Protein AF-A0A8J9VCC3-F1 (afdb_monomer_lite)

Foldseek 3Di:
DDDDDPPPPPPPVPDPPPDDNDPLLVVLLVVLVVCVVVVDAAQEDEDAPPGNSVVNVQVNNCVPVVHGYHYDYDLVVVLVVQLVCLLPDDDDPPPADDPDPVNSSVSSNVVSNVLSVLLCVQLVVLCVVPVVPVPVPVSSVVSVVVVVVQVVCVVVVRNPD

Organism: Branchiostoma lanceolatum (NCBI:txid7740)

InterPro domains:
  IPR049012 Mutator-like transposase domain [PF20700] (7-160)

pLDDT: mean 77.16, std 14.26, range [36.12, 92.44]

Sequence (161 aa):
MGLSHRLTHKCTANISEQAVIGDEEETGEAMEREVLASRLALGGLISDGDSHTHRGVAKVMQEEAVVRTKPERCVVHVTRNVRGKVTKAKFSADMFPGKTSIARNRVKTIFANDLVQRLNAEYGRAFEKIGMLKKCTCAMGRSMDKTMQAIPSCYVGDHRY

Structure (mmCIF, N/CA/C/O backbone):
data_AF-A0A8J9VCC3-F1
#
_entry.id   AF-A0A8J9VCC3-F1
#
loop_
_atom_site.group_PDB
_atom_site.id
_atom_site.type_symbol
_atom_site.label_atom_id
_atom_site.label_alt_id
_atom_site.label_comp_id
_atom_site.label_asym_id
_atom_site.label_entity_id
_atom_site.label_seq_id
_atom_site.pdbx_PDB_ins_code
_atom_site.Cartn_x
_atom_site.Cartn_y
_atom_site.Cartn_z
_atom_site.occupancy
_atom_site.B_iso_or_equiv
_atom_site.auth_seq_id
_atom_site.auth_comp_id
_atom_site.auth_asym_id
_atom_site.auth_atom_id
_atom_site.pdbx_PDB_model_num
ATOM 1 N N . MET A 1 1 ? 8.780 35.404 -44.183 1.00 39.72 1 MET A N 1
ATOM 2 C CA . MET A 1 1 ? 8.278 35.767 -42.839 1.00 39.72 1 MET A CA 1
ATOM 3 C C . MET A 1 1 ? 6.959 35.049 -42.615 1.00 39.72 1 MET A C 1
ATOM 5 O O . MET A 1 1 ? 6.099 35.170 -43.474 1.00 39.72 1 MET A O 1
ATOM 9 N N . GLY A 1 2 ? 6.815 34.300 -41.517 1.00 36.12 2 GLY A N 1
ATOM 10 C CA . GLY A 1 2 ? 5.525 33.723 -41.119 1.00 36.12 2 GLY A CA 1
ATOM 11 C C . GLY A 1 2 ? 5.610 32.333 -40.485 1.00 36.12 2 GLY A C 1
ATOM 12 O O . GLY A 1 2 ? 5.111 31.378 -41.063 1.00 36.12 2 GLY A O 1
ATOM 13 N N . LEU A 1 3 ? 6.214 32.215 -39.298 1.00 36.94 3 LEU A N 1
ATOM 14 C CA . LEU A 1 3 ? 5.997 31.068 -38.408 1.00 36.94 3 LEU A CA 1
ATOM 15 C C . LEU A 1 3 ? 4.939 31.478 -37.377 1.00 36.94 3 LEU A C 1
ATOM 17 O O . LEU A 1 3 ? 5.223 32.259 -36.475 1.00 36.94 3 LEU A O 1
ATOM 21 N N . SER A 1 4 ? 3.712 30.975 -37.525 1.00 38.50 4 SER A N 1
ATOM 22 C CA . SER A 1 4 ? 2.674 31.052 -36.492 1.00 38.50 4 SER A CA 1
ATOM 23 C C . SER A 1 4 ? 2.518 29.670 -35.864 1.00 38.50 4 SER A C 1
ATOM 25 O O . SER A 1 4 ? 1.616 28.908 -36.202 1.00 38.50 4 SER A O 1
ATOM 27 N N . HIS A 1 5 ? 3.426 29.329 -34.949 1.00 39.03 5 HIS A N 1
ATOM 28 C CA . HIS A 1 5 ? 3.172 28.259 -33.992 1.00 39.03 5 HIS A CA 1
ATOM 29 C C . HIS A 1 5 ? 2.251 28.823 -32.908 1.00 39.03 5 HIS A C 1
ATOM 31 O O . HIS A 1 5 ? 2.693 29.516 -31.993 1.00 39.03 5 HIS A O 1
ATOM 37 N N . ARG A 1 6 ? 0.948 28.540 -33.009 1.00 38.66 6 ARG A N 1
ATOM 38 C CA . ARG A 1 6 ? 0.053 28.646 -31.853 1.00 38.66 6 ARG A CA 1
ATOM 39 C C . ARG A 1 6 ? 0.451 27.550 -30.870 1.00 38.66 6 ARG A C 1
ATOM 41 O O . ARG A 1 6 ? 0.018 26.411 -31.004 1.00 38.66 6 ARG A O 1
ATOM 48 N N . LEU A 1 7 ? 1.280 27.898 -29.892 1.00 44.00 7 LEU A N 1
ATOM 49 C CA . LEU A 1 7 ? 1.387 27.140 -28.652 1.00 44.00 7 LEU A CA 1
ATOM 50 C C . LEU A 1 7 ? 0.018 27.216 -27.971 1.00 44.00 7 LEU A C 1
ATOM 52 O O . LEU A 1 7 ? -0.328 28.216 -27.345 1.00 44.00 7 LEU A O 1
ATOM 56 N N . THR A 1 8 ? -0.796 26.177 -28.134 1.00 44.62 8 THR A N 1
ATOM 57 C CA . THR A 1 8 ? -1.995 25.964 -27.321 1.00 44.62 8 THR A CA 1
ATOM 58 C C . THR A 1 8 ? -1.554 25.585 -25.911 1.00 44.62 8 THR A C 1
ATOM 60 O O . THR A 1 8 ? -1.636 24.425 -25.513 1.00 44.62 8 THR A O 1
ATOM 63 N N . HIS A 1 9 ? -1.051 26.558 -25.154 1.00 45.00 9 HIS A N 1
ATOM 64 C CA . HIS A 1 9 ? -0.888 26.415 -23.716 1.00 45.00 9 HIS A CA 1
ATOM 65 C C . HIS A 1 9 ? -2.294 26.283 -23.125 1.00 45.00 9 HIS A C 1
ATOM 67 O O . HIS A 1 9 ? -3.061 27.248 -23.089 1.00 45.00 9 HIS A O 1
ATOM 73 N N . LYS A 1 10 ? -2.669 25.072 -22.702 1.00 49.56 10 LYS A N 1
ATOM 74 C CA . LYS A 1 10 ? -3.854 24.877 -21.865 1.00 49.56 10 LYS A CA 1
ATOM 75 C C . LYS A 1 10 ? -3.583 25.617 -20.556 1.00 49.56 10 LYS A C 1
ATOM 77 O O . LYS A 1 10 ? -2.752 25.192 -19.762 1.00 49.56 10 LYS A O 1
ATOM 82 N N . CYS A 1 11 ? -4.222 26.770 -20.382 1.00 50.44 11 CYS A N 1
ATOM 83 C CA . CYS A 1 11 ? -4.140 27.545 -19.153 1.00 50.44 11 CYS A CA 1
ATOM 84 C C . CYS A 1 11 ? -4.574 26.659 -17.978 1.00 50.44 11 CYS A C 1
ATOM 86 O O . CYS A 1 11 ? -5.689 26.132 -17.972 1.00 50.44 11 CYS A O 1
ATOM 88 N N . THR A 1 12 ? -3.694 26.505 -16.990 1.00 53.06 12 THR A N 1
ATOM 89 C CA . THR A 1 12 ? -3.909 25.643 -15.822 1.00 53.06 12 THR A CA 1
ATOM 90 C C . THR A 1 12 ? -5.050 26.111 -14.916 1.00 53.06 12 THR A C 1
ATOM 92 O O . THR A 1 12 ? -5.496 25.364 -14.056 1.00 53.06 12 THR A O 1
ATOM 95 N N . ALA A 1 13 ? -5.572 27.319 -15.138 1.00 54.88 13 ALA A N 1
ATOM 96 C CA . ALA A 1 13 ? -6.705 27.867 -14.401 1.00 54.88 13 ALA A CA 1
ATOM 97 C C . ALA A 1 13 ? -8.076 27.309 -14.840 1.00 54.88 13 ALA A C 1
ATOM 99 O O . ALA A 1 13 ? -9.039 27.445 -14.095 1.00 54.88 13 ALA A O 1
ATOM 100 N N . ASN A 1 14 ? -8.178 26.682 -16.022 1.00 57.03 14 ASN A N 1
ATOM 101 C CA . ASN A 1 14 ? -9.453 26.196 -16.586 1.00 57.03 14 ASN A CA 1
ATOM 102 C C . ASN A 1 14 ? -9.582 24.665 -16.606 1.00 57.03 14 ASN A C 1
ATOM 104 O O . ASN A 1 14 ? -10.469 24.119 -17.265 1.00 57.03 14 ASN A O 1
ATOM 108 N N . ILE A 1 15 ? -8.685 23.959 -15.926 1.00 58.12 15 ILE A N 1
ATOM 109 C CA . ILE A 1 15 ? -8.727 22.502 -15.810 1.00 58.12 15 ILE A CA 1
ATOM 110 C C . ILE A 1 15 ? -9.467 22.132 -14.526 1.00 58.12 15 ILE A C 1
ATOM 112 O O . ILE A 1 15 ? -9.301 22.780 -13.498 1.00 58.12 15 ILE A O 1
ATOM 116 N N . SER A 1 16 ? -10.336 21.117 -14.597 1.00 48.09 16 SER A N 1
ATOM 117 C CA . SER A 1 16 ? -11.072 20.636 -13.420 1.00 48.09 16 SER A CA 1
ATOM 118 C C . SER A 1 16 ? -10.097 20.234 -12.312 1.00 48.09 16 SER A C 1
ATOM 120 O O . SER A 1 16 ? -9.018 19.750 -12.634 1.00 48.09 16 SER A O 1
ATOM 122 N N . GLU A 1 17 ? -10.486 20.298 -11.037 1.00 51.91 17 GLU A N 1
ATOM 1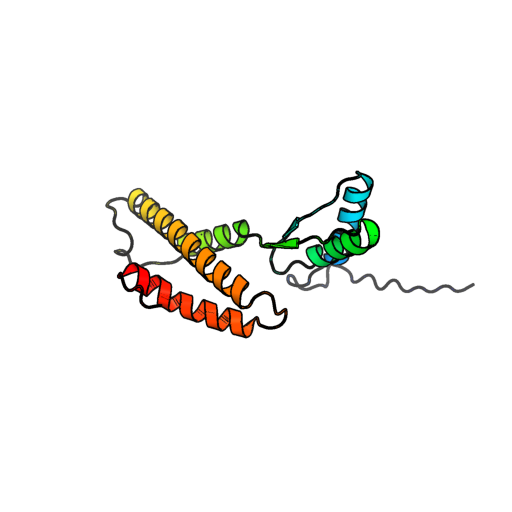23 C CA . GLU A 1 17 ? -9.639 19.837 -9.914 1.00 51.91 17 GLU A CA 1
ATOM 124 C C . GLU A 1 17 ? -9.135 18.386 -10.067 1.00 51.91 17 GLU A C 1
ATOM 126 O O . GLU A 1 17 ? -8.136 18.003 -9.469 1.00 51.91 17 GLU A O 1
ATOM 131 N N . GLN A 1 18 ? -9.818 17.577 -10.883 1.00 50.25 18 GLN A N 1
ATOM 132 C CA . GLN A 1 18 ? -9.468 16.186 -11.189 1.00 50.25 18 GLN A CA 1
ATOM 133 C C . GLN A 1 18 ? -8.617 16.022 -12.459 1.00 50.25 18 GLN A C 1
ATOM 135 O O . GLN A 1 18 ? -8.262 14.903 -12.824 1.00 50.25 18 GLN A O 1
ATOM 140 N N . ALA A 1 19 ? -8.336 17.105 -13.180 1.00 50.94 19 ALA A N 1
ATOM 141 C CA . ALA A 1 19 ? -7.565 17.045 -14.407 1.00 50.94 19 ALA A CA 1
ATOM 142 C C . ALA A 1 19 ? -6.078 16.993 -14.057 1.00 50.94 19 ALA A C 1
ATOM 144 O O . ALA A 1 19 ? -5.537 17.897 -13.422 1.00 50.94 19 ALA A O 1
ATOM 145 N N . VAL A 1 20 ? -5.423 15.923 -14.499 1.00 54.50 20 VAL A N 1
ATOM 146 C CA . VAL A 1 20 ? -3.977 15.751 -14.373 1.00 54.50 20 VAL A CA 1
ATOM 147 C C . VAL A 1 20 ? -3.300 16.830 -15.225 1.00 54.50 20 VAL A C 1
ATOM 149 O O . VAL A 1 20 ? -3.455 16.859 -16.445 1.00 54.50 20 VAL A O 1
ATOM 152 N N . ILE A 1 21 ? -2.628 17.773 -14.560 1.00 58.44 21 ILE A N 1
ATOM 153 C CA . ILE A 1 21 ? -2.007 18.945 -15.196 1.00 58.44 21 ILE A CA 1
ATOM 154 C C . ILE A 1 21 ? -0.653 18.588 -15.834 1.00 58.44 21 ILE A C 1
ATOM 156 O O . ILE A 1 21 ? -0.262 19.212 -16.818 1.00 58.44 21 ILE A O 1
ATOM 160 N N . GLY A 1 22 ? 0.058 17.601 -15.282 1.00 64.94 22 GLY A N 1
ATOM 161 C CA . GLY A 1 22 ? 1.393 17.198 -15.730 1.00 64.94 22 GLY A CA 1
ATOM 162 C C . GLY A 1 22 ? 1.391 15.912 -16.551 1.00 64.94 22 GLY A C 1
ATOM 163 O O . GLY A 1 22 ? 0.614 14.998 -16.282 1.00 64.94 22 GLY A O 1
ATOM 164 N N . ASP A 1 23 ? 2.293 15.825 -17.526 1.00 77.25 23 ASP A N 1
ATOM 165 C CA . ASP A 1 23 ? 2.638 14.555 -18.157 1.00 77.25 23 ASP A CA 1
ATOM 166 C C . ASP A 1 23 ? 3.615 13.804 -17.236 1.00 77.25 23 ASP A C 1
ATOM 168 O O . ASP A 1 23 ? 4.826 14.045 -17.201 1.00 77.25 23 ASP A O 1
ATOM 172 N N . GLU A 1 24 ? 3.056 12.939 -16.390 1.00 79.62 24 GLU A N 1
ATOM 173 C CA . GLU A 1 24 ? 3.835 12.121 -15.460 1.00 79.62 24 GLU A CA 1
ATOM 174 C C . GLU A 1 24 ? 4.806 11.175 -16.176 1.00 79.62 24 GLU A C 1
ATOM 176 O O . GLU A 1 24 ? 5.822 10.801 -15.588 1.00 79.62 24 GLU A O 1
ATOM 181 N N . GLU A 1 25 ? 4.498 10.781 -17.417 1.00 81.69 25 GLU A N 1
ATOM 182 C CA . GLU A 1 25 ? 5.360 9.929 -18.233 1.00 81.69 25 GLU A CA 1
ATOM 183 C C . GLU A 1 25 ? 6.597 10.717 -18.674 1.00 81.69 25 GLU A C 1
ATOM 185 O O . GLU A 1 25 ? 7.711 10.273 -18.402 1.00 81.69 25 GLU A O 1
ATOM 190 N N . GLU A 1 26 ? 6.414 11.925 -19.218 1.00 83.06 26 GLU A N 1
ATOM 191 C CA . GLU A 1 26 ? 7.512 12.842 -19.575 1.00 83.06 26 GLU A CA 1
ATOM 192 C C . GLU A 1 26 ? 8.385 13.192 -18.360 1.00 83.06 26 GLU A C 1
ATOM 194 O O . GLU A 1 26 ? 9.615 13.171 -18.431 1.00 83.06 26 GLU A O 1
ATOM 199 N N . THR A 1 27 ? 7.754 13.436 -17.208 1.00 83.50 27 THR A N 1
ATOM 200 C CA . THR A 1 27 ? 8.470 13.684 -15.946 1.00 83.50 27 THR A CA 1
ATOM 201 C C . THR A 1 27 ? 9.325 12.476 -15.552 1.00 83.50 27 THR A C 1
ATOM 203 O O . THR A 1 27 ? 10.477 12.634 -15.151 1.00 83.50 27 THR A O 1
ATOM 206 N N . GLY A 1 28 ? 8.786 11.261 -15.703 1.00 83.56 28 GLY A N 1
ATOM 207 C CA . GLY A 1 28 ? 9.521 10.023 -15.452 1.00 83.56 28 GLY A CA 1
ATOM 208 C C . GLY A 1 28 ? 10.707 9.824 -16.396 1.00 83.56 28 GLY A C 1
ATOM 209 O O . GLY A 1 28 ? 11.766 9.390 -15.949 1.00 83.56 28 GLY A O 1
ATOM 210 N N . GLU A 1 29 ? 10.563 10.177 -17.677 1.00 87.62 29 GLU A N 1
ATOM 211 C CA . GLU A 1 29 ? 11.675 10.137 -18.634 1.00 87.62 29 GLU A CA 1
ATOM 212 C C . GLU A 1 29 ? 12.791 11.118 -18.249 1.00 87.62 29 GLU A C 1
ATOM 214 O O . GLU A 1 29 ? 13.967 10.749 -18.246 1.00 87.62 29 GLU A O 1
ATOM 219 N N . ALA A 1 30 ? 12.438 12.361 -17.906 1.00 86.62 30 ALA A N 1
ATOM 220 C CA . ALA A 1 30 ? 13.409 13.389 -17.538 1.00 86.62 30 ALA A CA 1
ATOM 221 C C . ALA A 1 30 ? 14.202 13.004 -16.280 1.00 86.62 30 ALA A C 1
ATOM 223 O O . ALA A 1 30 ? 15.431 13.067 -16.283 1.00 86.62 30 ALA A O 1
ATOM 224 N N . MET A 1 31 ? 13.506 12.532 -15.240 1.00 86.31 31 MET A N 1
ATOM 225 C CA . MET A 1 31 ? 14.137 12.071 -14.001 1.00 86.31 31 MET A CA 1
ATOM 226 C C . MET A 1 31 ? 15.125 10.929 -14.250 1.00 86.31 31 MET A C 1
ATOM 228 O O . MET A 1 31 ? 16.230 10.935 -13.712 1.00 86.31 31 MET A O 1
ATOM 232 N N . GLU A 1 32 ? 14.756 9.950 -15.076 1.00 88.25 32 GLU A N 1
ATOM 233 C CA . GLU A 1 32 ? 15.612 8.786 -15.296 1.00 88.25 32 GLU A CA 1
ATOM 234 C C . GLU A 1 32 ? 16.861 9.122 -16.121 1.00 88.25 32 GLU A C 1
ATOM 236 O O . GLU A 1 32 ? 17.943 8.604 -15.847 1.00 88.25 32 GLU A O 1
ATOM 241 N N . ARG A 1 33 ? 16.763 10.058 -17.074 1.00 87.94 33 ARG A N 1
ATOM 242 C CA . ARG A 1 33 ? 17.940 10.563 -17.802 1.00 87.94 33 ARG A CA 1
ATOM 243 C C . ARG A 1 33 ? 18.965 11.204 -16.857 1.00 87.94 33 ARG A C 1
ATOM 245 O O . ARG A 1 33 ? 20.167 11.038 -17.063 1.00 87.94 33 ARG A O 1
ATOM 252 N N . GLU A 1 34 ? 18.525 11.887 -15.799 1.00 89.12 34 GLU A N 1
ATOM 253 C CA . GLU A 1 34 ? 19.423 12.439 -14.769 1.00 89.12 34 GLU A CA 1
ATOM 254 C C . GLU A 1 34 ? 20.085 11.343 -13.910 1.00 89.12 34 GLU A C 1
ATOM 256 O O . GLU A 1 34 ? 21.275 11.425 -13.577 1.00 89.12 34 GLU A O 1
ATOM 261 N N . VAL A 1 35 ? 19.346 10.276 -13.589 1.00 86.12 35 VAL A N 1
ATOM 262 C CA . VAL A 1 35 ? 19.875 9.102 -12.871 1.00 86.12 35 VAL A CA 1
ATOM 263 C C . VAL A 1 35 ? 20.945 8.390 -13.705 1.00 86.12 35 VAL A C 1
ATOM 265 O O . VAL A 1 35 ? 22.036 8.100 -13.199 1.00 86.12 35 VAL A O 1
ATOM 268 N N . LEU A 1 36 ? 20.691 8.194 -15.000 1.00 88.06 36 LEU A N 1
ATOM 269 C CA . LEU A 1 36 ? 21.658 7.614 -15.934 1.00 88.06 36 LEU A CA 1
ATOM 270 C C . LEU A 1 36 ? 22.887 8.500 -16.136 1.00 88.06 36 LEU A C 1
ATOM 272 O O . LEU A 1 36 ? 24.009 7.988 -16.181 1.00 88.06 36 LEU A O 1
ATOM 276 N N . ALA A 1 37 ? 22.713 9.824 -16.188 1.00 88.44 37 ALA A N 1
ATOM 277 C CA . ALA A 1 37 ? 23.830 10.768 -16.229 1.00 88.44 37 ALA A CA 1
ATOM 278 C C . ALA A 1 37 ? 24.744 10.627 -14.996 1.00 88.44 37 ALA A C 1
ATOM 280 O O . ALA A 1 37 ? 25.960 10.815 -15.087 1.00 88.44 37 ALA A O 1
ATOM 281 N N . SER A 1 38 ? 24.177 10.198 -13.866 1.00 87.56 38 SER A N 1
ATOM 282 C CA . SER A 1 38 ? 24.901 9.873 -12.632 1.00 87.56 38 SER A CA 1
ATOM 283 C C . SER A 1 38 ? 25.530 8.468 -12.633 1.00 87.56 38 SER A C 1
ATOM 285 O O . SER A 1 38 ? 26.108 8.054 -11.629 1.00 87.56 38 SER A O 1
ATOM 287 N N . ARG A 1 39 ? 25.462 7.737 -13.758 1.00 84.38 39 ARG A N 1
ATOM 288 C CA . ARG A 1 39 ? 25.961 6.360 -13.955 1.00 84.38 39 ARG A CA 1
ATOM 289 C C . ARG A 1 39 ? 25.322 5.324 -13.029 1.00 84.38 39 ARG A C 1
ATOM 291 O O . ARG A 1 39 ? 25.944 4.312 -12.702 1.00 84.38 39 ARG A O 1
ATOM 298 N N . LEU A 1 40 ? 24.087 5.570 -12.608 1.00 84.38 40 LEU A N 1
ATOM 299 C CA . LEU A 1 40 ? 23.292 4.631 -11.827 1.00 84.38 40 LEU A CA 1
ATOM 300 C C . LEU A 1 40 ? 22.240 3.993 -12.729 1.00 84.38 40 LEU A C 1
ATOM 302 O O . LEU A 1 40 ? 21.707 4.649 -13.611 1.00 84.38 40 LEU A O 1
ATOM 306 N N . ALA A 1 41 ? 21.945 2.715 -12.498 1.00 80.75 41 ALA A N 1
ATOM 307 C CA . ALA A 1 41 ? 20.902 1.986 -13.209 1.00 80.75 41 ALA A CA 1
ATOM 308 C C . ALA A 1 41 ? 19.808 1.561 -12.223 1.00 80.75 41 ALA A C 1
ATOM 310 O O . ALA A 1 41 ? 20.076 0.888 -11.224 1.00 80.75 41 ALA A O 1
ATOM 311 N N . LEU A 1 42 ? 18.566 1.936 -12.514 1.00 81.06 42 LEU A N 1
ATOM 312 C CA . LEU A 1 42 ? 17.401 1.682 -11.675 1.00 81.06 42 LEU A CA 1
ATOM 313 C C . LEU A 1 42 ? 16.705 0.337 -11.987 1.00 81.06 42 LEU A C 1
ATOM 315 O O . LEU A 1 42 ? 15.922 0.186 -12.927 1.00 81.06 42 LEU A O 1
ATOM 319 N N . GLY A 1 43 ? 16.964 -0.680 -11.161 1.00 78.69 43 GLY A N 1
ATOM 320 C CA . GLY A 1 43 ? 16.381 -2.021 -11.332 1.00 78.69 43 GLY A CA 1
ATOM 321 C C . GLY A 1 43 ? 14.888 -2.136 -10.978 1.00 78.69 43 GLY A C 1
ATOM 322 O O . GLY A 1 43 ? 14.199 -3.027 -11.485 1.00 78.69 43 GLY A O 1
ATOM 323 N N . GLY A 1 44 ? 14.365 -1.238 -10.140 1.00 82.25 44 GLY A N 1
ATOM 324 C CA . GLY A 1 44 ? 12.973 -1.256 -9.689 1.00 82.25 44 GLY A CA 1
ATOM 325 C C . GLY A 1 44 ? 12.486 0.124 -9.262 1.00 82.25 44 GLY A C 1
ATOM 326 O O . GLY A 1 44 ? 13.238 0.879 -8.652 1.00 82.25 44 GLY A O 1
ATOM 327 N N . LEU A 1 45 ? 11.233 0.439 -9.590 1.00 82.69 45 LEU A N 1
ATOM 328 C CA . LEU A 1 45 ? 10.590 1.710 -9.264 1.00 82.69 45 LEU A CA 1
ATOM 329 C C . LEU A 1 45 ? 9.313 1.450 -8.474 1.00 82.69 45 LEU A C 1
ATOM 331 O O . LEU A 1 45 ? 8.411 0.789 -8.982 1.00 82.69 45 LEU A O 1
ATOM 335 N N . ILE A 1 46 ? 9.204 2.026 -7.279 1.00 80.12 46 ILE A N 1
ATOM 336 C CA . ILE A 1 46 ? 7.954 2.034 -6.518 1.00 80.12 46 ILE A CA 1
ATOM 337 C C . ILE A 1 46 ? 7.164 3.286 -6.897 1.00 80.12 46 ILE A C 1
ATOM 339 O O . ILE A 1 46 ? 7.614 4.398 -6.628 1.00 80.12 46 ILE A O 1
ATOM 343 N N . SER A 1 47 ? 5.976 3.114 -7.474 1.00 73.19 47 SER A N 1
ATOM 344 C CA . SER A 1 47 ? 5.045 4.217 -7.740 1.00 73.19 47 SER A CA 1
ATOM 345 C C . SER A 1 47 ? 3.651 3.909 -7.201 1.00 73.19 47 SER A C 1
ATOM 347 O O . SER A 1 47 ? 3.314 2.760 -6.872 1.00 73.19 47 SER A O 1
ATOM 349 N N . ASP A 1 48 ? 2.818 4.943 -7.123 1.00 67.75 48 ASP A N 1
ATOM 350 C CA . ASP A 1 48 ? 1.384 4.741 -6.957 1.00 67.75 48 ASP A CA 1
ATOM 351 C C . ASP A 1 48 ? 0.812 4.053 -8.207 1.00 67.75 48 ASP A C 1
ATOM 353 O O . ASP A 1 48 ? 1.374 4.131 -9.305 1.00 67.75 48 ASP A O 1
ATOM 357 N N . GLY A 1 49 ? -0.242 3.255 -8.010 1.00 60.59 49 GLY A N 1
ATOM 358 C CA . GLY A 1 49 ? -0.723 2.296 -9.014 1.00 60.59 49 GLY A CA 1
ATOM 359 C C . GLY A 1 49 ? -1.372 2.931 -10.247 1.00 60.59 49 GLY A C 1
ATOM 360 O O . GLY A 1 49 ? -1.553 2.251 -11.256 1.00 60.59 49 GLY A O 1
ATOM 361 N N . ASP A 1 50 ? -1.721 4.207 -10.157 1.00 60.09 50 ASP A N 1
ATOM 362 C CA . ASP A 1 50 ? -2.285 5.052 -11.206 1.00 60.09 50 ASP A CA 1
ATOM 363 C C . ASP A 1 50 ? -1.243 5.939 -11.897 1.00 60.09 50 ASP A C 1
ATOM 365 O O . ASP A 1 50 ? -1.555 6.530 -12.929 1.00 60.09 50 ASP A O 1
ATOM 369 N N . SER A 1 51 ? -0.002 5.978 -11.402 1.00 69.06 51 SER A N 1
ATOM 370 C CA . SER A 1 51 ? 1.013 6.862 -11.961 1.00 69.06 51 SER A CA 1
ATOM 371 C C . SER A 1 51 ? 1.528 6.387 -13.323 1.00 69.06 51 SER A C 1
ATOM 373 O O . SER A 1 51 ? 1.848 5.206 -13.526 1.00 69.06 51 SER A O 1
ATOM 375 N N . HIS A 1 52 ? 1.671 7.324 -14.263 1.00 76.94 52 HIS A N 1
ATOM 376 C CA . HIS A 1 52 ? 2.298 7.078 -15.566 1.00 76.94 52 HIS A CA 1
ATOM 377 C C . HIS A 1 52 ? 3.827 7.218 -15.540 1.00 76.94 52 HIS A C 1
ATOM 379 O O . HIS A 1 52 ? 4.488 6.761 -16.473 1.00 76.94 52 HIS A O 1
ATOM 385 N N . THR A 1 53 ? 4.409 7.691 -14.434 1.00 80.62 53 THR A N 1
ATOM 386 C CA . THR A 1 53 ? 5.863 7.844 -14.249 1.00 80.62 53 THR A CA 1
ATOM 387 C C . THR A 1 53 ? 6.640 6.552 -14.484 1.00 80.62 53 THR A C 1
ATOM 389 O O . THR A 1 53 ? 7.700 6.571 -15.107 1.00 80.62 53 THR A O 1
ATOM 392 N N . HIS A 1 54 ? 6.096 5.397 -14.081 1.00 81.69 54 HIS A N 1
ATOM 393 C CA . HIS A 1 54 ? 6.764 4.110 -14.301 1.00 81.69 54 HIS A CA 1
ATOM 394 C C . HIS A 1 54 ? 6.983 3.771 -15.778 1.00 81.69 54 HIS A C 1
ATOM 396 O O . HIS A 1 54 ? 7.892 3.004 -16.092 1.00 81.69 54 HIS A O 1
ATOM 402 N N . ARG A 1 55 ? 6.148 4.300 -16.683 1.00 82.25 55 ARG A N 1
ATOM 403 C CA . ARG A 1 55 ? 6.282 4.055 -18.122 1.00 82.25 55 ARG A CA 1
ATOM 404 C C . ARG A 1 55 ? 7.473 4.814 -18.683 1.00 82.25 55 ARG A C 1
ATOM 406 O O . ARG A 1 55 ? 8.295 4.189 -19.345 1.00 82.25 55 ARG A O 1
ATOM 413 N N . GLY A 1 56 ? 7.594 6.097 -18.343 1.00 83.31 56 GLY A N 1
ATOM 414 C CA . GLY A 1 56 ? 8.705 6.945 -18.772 1.00 83.31 56 GLY A CA 1
ATOM 415 C C . GLY A 1 56 ? 10.046 6.429 -18.257 1.00 83.31 56 GLY A C 1
ATOM 416 O O . GLY A 1 56 ? 10.971 6.213 -19.036 1.00 83.31 56 GLY A O 1
ATOM 417 N N . VAL A 1 57 ? 10.109 6.089 -16.965 1.00 84.94 57 VAL A N 1
ATOM 418 C CA . VAL A 1 57 ? 11.305 5.492 -16.345 1.00 84.94 57 VAL A CA 1
ATOM 419 C C . VAL A 1 57 ? 11.692 4.175 -17.026 1.00 84.94 57 VAL A C 1
ATOM 421 O O . VAL A 1 57 ? 12.834 3.994 -17.444 1.00 84.94 57 VAL A O 1
ATOM 424 N N . ALA A 1 58 ? 10.741 3.246 -17.188 1.00 85.75 58 ALA A N 1
ATOM 425 C CA . ALA A 1 58 ? 11.028 1.951 -17.804 1.00 85.75 58 ALA A CA 1
ATOM 426 C C . ALA A 1 58 ? 11.452 2.078 -19.274 1.00 85.75 58 ALA A C 1
ATOM 428 O O . ALA A 1 58 ? 12.257 1.274 -19.741 1.00 85.75 58 ALA A O 1
ATOM 429 N N . LYS A 1 59 ? 10.916 3.068 -19.996 1.00 86.12 59 LYS A N 1
ATOM 430 C CA . LYS A 1 59 ? 11.279 3.354 -21.383 1.00 86.12 59 LYS A CA 1
ATOM 431 C C . LYS A 1 59 ? 12.731 3.816 -21.487 1.00 86.12 59 LYS A C 1
ATOM 433 O O . LYS A 1 59 ? 13.503 3.159 -22.179 1.00 86.12 59 LYS A O 1
ATOM 438 N N . VAL A 1 60 ? 13.124 4.851 -20.740 1.00 86.44 60 VAL A N 1
ATOM 439 C CA . VAL A 1 60 ? 14.508 5.364 -20.740 1.00 86.44 60 VAL A CA 1
ATOM 440 C C . VAL A 1 60 ? 15.499 4.277 -20.325 1.00 86.44 60 VAL A C 1
ATOM 442 O O . VAL A 1 60 ? 16.511 4.070 -20.988 1.00 86.44 60 VAL A O 1
ATOM 445 N N . MET A 1 61 ? 15.179 3.495 -19.295 1.00 86.69 61 MET A N 1
ATOM 446 C CA . MET A 1 61 ? 16.051 2.410 -18.834 1.00 86.69 61 MET A CA 1
ATOM 447 C C . MET A 1 61 ? 16.229 1.281 -19.846 1.00 86.69 61 MET A C 1
ATOM 449 O O . MET A 1 61 ? 17.325 0.732 -19.991 1.00 86.69 61 MET A O 1
ATOM 453 N N . GLN A 1 62 ? 15.165 0.944 -20.572 1.00 86.75 62 GLN A N 1
ATOM 454 C CA . GLN A 1 62 ? 15.213 -0.078 -21.607 1.00 86.75 62 GLN A CA 1
ATOM 455 C C . GLN A 1 62 ? 15.960 0.404 -22.858 1.00 86.75 62 GLN A C 1
ATOM 457 O O . GLN A 1 62 ? 16.668 -0.397 -23.470 1.00 86.75 62 GLN A O 1
ATOM 462 N N . GLU A 1 63 ? 15.786 1.673 -23.236 1.00 87.56 63 GLU A N 1
ATOM 463 C CA . GLU A 1 63 ? 16.375 2.279 -24.435 1.00 87.56 63 GLU A CA 1
ATOM 464 C C . GLU A 1 63 ? 17.855 2.640 -24.242 1.00 87.56 63 GLU A C 1
ATOM 466 O O . GLU A 1 63 ? 18.664 2.377 -25.129 1.00 87.56 63 GLU A O 1
ATOM 471 N N . GLU A 1 64 ? 18.227 3.196 -23.085 1.00 87.44 64 GLU A N 1
ATOM 472 C CA . GLU A 1 64 ? 19.553 3.794 -22.871 1.00 87.44 64 GLU A CA 1
ATOM 473 C C . GLU A 1 64 ? 20.489 2.927 -22.014 1.00 87.44 64 GLU A C 1
ATOM 475 O O . GLU A 1 64 ? 21.698 2.920 -22.242 1.00 87.44 64 GLU A O 1
ATOM 480 N N . ALA A 1 65 ? 19.957 2.151 -21.065 1.00 82.88 65 ALA A N 1
ATOM 481 C CA . ALA A 1 65 ? 20.757 1.293 -20.181 1.00 82.88 65 ALA A CA 1
ATOM 482 C C . ALA A 1 65 ? 20.594 -0.209 -20.452 1.00 82.88 65 ALA A C 1
ATOM 484 O O . ALA A 1 65 ? 21.297 -1.018 -19.849 1.00 82.88 65 ALA A O 1
ATOM 485 N N . VAL A 1 66 ? 19.679 -0.601 -21.351 1.00 84.94 66 VAL A N 1
ATOM 486 C CA . VAL A 1 66 ? 19.324 -2.007 -21.642 1.00 84.94 66 VAL A CA 1
ATOM 487 C C . VAL A 1 66 ? 18.923 -2.770 -20.365 1.00 84.94 66 VAL A C 1
ATOM 489 O O . VAL A 1 66 ? 19.074 -3.987 -20.248 1.00 84.94 66 VAL A O 1
ATOM 492 N N . VAL A 1 67 ? 18.387 -2.050 -19.379 1.00 83.38 67 VAL A N 1
ATOM 493 C CA . VAL A 1 67 ? 17.959 -2.600 -18.093 1.00 83.38 67 VAL A CA 1
ATOM 494 C C . VAL A 1 67 ? 16.443 -2.550 -18.023 1.00 83.38 67 VAL A C 1
ATOM 496 O O . VAL A 1 67 ? 15.808 -1.525 -18.249 1.00 83.38 67 VAL A O 1
ATOM 499 N N . ARG A 1 68 ? 15.842 -3.684 -17.664 1.00 80.56 68 ARG A N 1
ATOM 500 C CA . ARG A 1 68 ? 14.400 -3.762 -17.451 1.00 80.56 68 ARG A CA 1
ATOM 501 C C . ARG A 1 68 ? 14.056 -3.331 -16.029 1.00 80.56 68 ARG A C 1
ATOM 503 O O . ARG A 1 68 ? 14.167 -4.135 -15.102 1.00 80.56 68 ARG A O 1
ATOM 510 N N . THR A 1 69 ? 13.552 -2.113 -15.875 1.00 79.88 69 THR A N 1
ATOM 511 C CA . THR A 1 69 ? 13.000 -1.646 -14.600 1.00 79.88 69 THR A CA 1
ATOM 512 C C . THR A 1 69 ? 11.697 -2.369 -14.280 1.00 79.88 69 THR A C 1
ATOM 514 O O . THR A 1 69 ? 10.769 -2.432 -15.095 1.00 79.88 69 THR A O 1
ATOM 517 N N . LYS A 1 70 ? 11.613 -2.940 -13.077 1.00 78.31 70 LYS A N 1
ATOM 518 C CA . LYS A 1 70 ? 10.381 -3.559 -12.584 1.00 78.31 70 LYS A CA 1
ATOM 519 C C . LYS A 1 70 ? 9.505 -2.504 -11.902 1.00 78.31 70 LYS A C 1
ATOM 521 O O . LYS A 1 70 ? 9.977 -1.858 -10.970 1.00 78.31 70 LYS A O 1
ATOM 526 N N . PRO A 1 71 ? 8.236 -2.337 -12.313 1.00 72.62 71 PRO A N 1
ATOM 527 C CA . PRO A 1 71 ? 7.299 -1.540 -11.542 1.00 72.62 71 PRO A CA 1
ATOM 528 C C . 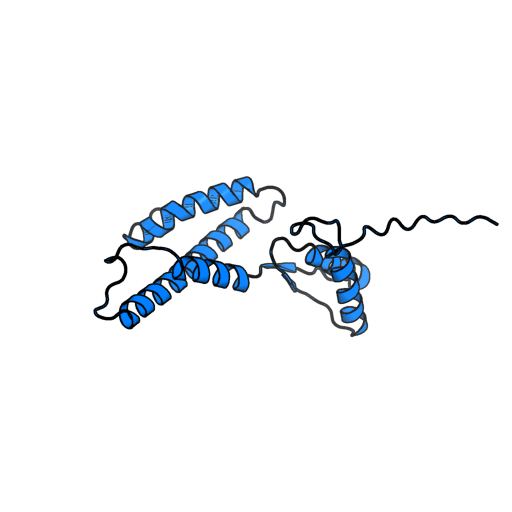PRO A 1 71 ? 6.934 -2.301 -10.265 1.00 72.62 71 PRO A C 1
ATOM 530 O O . PRO A 1 71 ? 6.395 -3.411 -10.305 1.00 72.62 71 PRO A O 1
ATOM 533 N N . GLU A 1 72 ? 7.230 -1.691 -9.131 1.00 74.44 72 GLU A N 1
ATOM 534 C CA . GLU A 1 72 ? 6.833 -2.124 -7.804 1.00 74.44 72 GLU A CA 1
ATOM 535 C C . GLU A 1 72 ? 5.676 -1.255 -7.308 1.00 74.44 72 GLU A C 1
ATOM 537 O O . GLU A 1 72 ? 5.536 -0.081 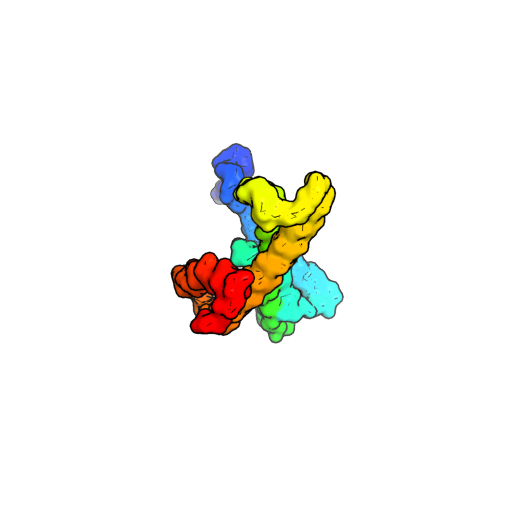-7.649 1.00 74.44 72 GLU A O 1
ATOM 542 N N . ARG A 1 73 ? 4.788 -1.848 -6.511 1.00 69.94 73 ARG A N 1
ATOM 543 C CA . ARG A 1 73 ? 3.582 -1.160 -6.037 1.00 69.94 73 ARG A CA 1
ATOM 544 C C . ARG A 1 73 ? 3.850 -0.483 -4.706 1.00 69.94 73 ARG A C 1
ATOM 546 O O . ARG A 1 73 ? 4.383 -1.117 -3.796 1.00 69.94 73 ARG A O 1
ATOM 553 N N . CYS A 1 74 ? 3.373 0.750 -4.542 1.00 72.62 74 CYS A N 1
ATOM 554 C CA . CYS A 1 74 ? 3.428 1.411 -3.244 1.00 72.62 74 CYS A CA 1
ATOM 555 C C . CYS A 1 74 ? 2.415 0.821 -2.246 1.00 72.62 74 CYS A C 1
ATOM 557 O O . CYS A 1 74 ? 1.282 1.281 -2.086 1.00 72.62 74 CYS A O 1
ATOM 559 N N . VAL A 1 75 ? 2.843 -0.208 -1.514 1.00 69.19 75 VAL A N 1
ATOM 560 C CA . VAL A 1 75 ? 2.034 -0.840 -0.458 1.00 69.19 75 VAL A CA 1
ATOM 561 C C . VAL A 1 75 ? 1.857 0.091 0.753 1.00 69.19 75 VAL A C 1
ATOM 563 O O . VAL A 1 75 ? 0.891 -0.036 1.511 1.00 69.19 75 VAL A O 1
ATOM 566 N N . VAL A 1 76 ? 2.757 1.067 0.929 1.00 73.25 76 VAL A N 1
ATOM 567 C CA . VAL A 1 76 ? 2.743 2.034 2.040 1.00 73.25 76 VAL A CA 1
ATOM 568 C C . VAL A 1 76 ? 1.526 2.959 1.961 1.00 73.25 76 VAL A C 1
ATOM 570 O O . VAL A 1 76 ? 0.828 3.129 2.965 1.00 73.25 76 VAL A O 1
ATOM 573 N N . HIS A 1 77 ? 1.218 3.513 0.784 1.00 73.38 77 HIS A N 1
ATOM 574 C CA . HIS A 1 77 ? 0.060 4.397 0.613 1.00 73.38 77 HIS A CA 1
ATOM 575 C C . HIS A 1 77 ? -1.262 3.645 0.773 1.00 73.38 77 HIS A C 1
ATOM 577 O O . HIS A 1 77 ? -2.156 4.121 1.474 1.00 73.38 77 HIS A O 1
ATOM 583 N N . VAL A 1 78 ? -1.361 2.426 0.232 1.00 72.25 78 VAL A N 1
ATOM 584 C CA . VAL A 1 78 ? -2.536 1.557 0.418 1.00 72.25 78 VAL A CA 1
ATOM 585 C C . VAL A 1 78 ? -2.764 1.265 1.905 1.00 72.25 78 VAL A C 1
ATOM 587 O O . VAL A 1 78 ? -3.852 1.502 2.434 1.00 72.25 78 VAL A O 1
ATOM 590 N N . THR A 1 79 ? -1.709 0.851 2.608 1.00 77.88 79 THR A N 1
ATOM 591 C CA . THR A 1 79 ? -1.715 0.571 4.053 1.00 77.88 79 THR A CA 1
ATOM 592 C C . THR A 1 79 ? -2.167 1.786 4.862 1.00 77.88 79 THR A C 1
ATOM 594 O O . THR A 1 79 ? -3.054 1.688 5.717 1.00 77.88 79 THR A O 1
ATOM 597 N N . ARG A 1 80 ? -1.594 2.959 4.574 1.00 82.75 80 ARG A N 1
ATOM 598 C CA . ARG A 1 80 ? -1.931 4.216 5.251 1.00 82.75 80 ARG A CA 1
ATOM 599 C C . ARG A 1 80 ? -3.388 4.610 5.014 1.00 82.75 80 ARG A C 1
ATOM 601 O O . ARG A 1 80 ? -4.074 4.992 5.966 1.00 82.75 80 ARG A O 1
ATOM 608 N N . ASN A 1 81 ? -3.870 4.485 3.781 1.00 84.44 81 ASN A N 1
ATOM 609 C CA . ASN A 1 81 ? -5.234 4.848 3.407 1.00 84.44 81 ASN A CA 1
ATOM 610 C C . ASN A 1 81 ? -6.266 3.949 4.088 1.00 84.44 81 ASN A C 1
ATOM 612 O O . ASN A 1 81 ? -7.203 4.456 4.710 1.00 84.44 81 ASN A O 1
ATOM 616 N N . VAL A 1 82 ? -6.067 2.630 4.056 1.00 84.00 82 VAL A N 1
ATOM 617 C CA . VAL A 1 82 ? -6.958 1.671 4.723 1.00 84.00 82 VAL A CA 1
ATOM 618 C C . VAL A 1 82 ? -6.968 1.902 6.235 1.00 84.00 82 VAL A C 1
ATOM 620 O O . VAL A 1 82 ? -8.042 2.052 6.821 1.00 84.00 82 VAL A O 1
ATOM 623 N N . ARG A 1 83 ? -5.801 2.047 6.877 1.00 86.00 83 ARG A N 1
ATOM 624 C CA . ARG A 1 83 ? -5.721 2.360 8.316 1.00 86.00 83 ARG A CA 1
ATOM 625 C C . ARG A 1 83 ? -6.445 3.664 8.662 1.00 86.00 83 ARG A C 1
ATOM 627 O O . ARG A 1 83 ? -7.138 3.740 9.681 1.00 86.00 83 ARG A O 1
ATOM 634 N N . GLY A 1 84 ? -6.319 4.683 7.811 1.00 87.12 84 GLY A N 1
ATOM 635 C CA . GLY A 1 84 ? -7.038 5.947 7.948 1.00 87.12 84 GLY A CA 1
ATOM 636 C C . GLY A 1 84 ? -8.557 5.769 7.868 1.00 87.12 84 GLY A C 1
ATOM 637 O O . GLY A 1 84 ? -9.285 6.327 8.692 1.00 87.12 84 GLY A O 1
ATOM 638 N N . LYS A 1 85 ? -9.041 4.953 6.924 1.00 88.69 85 LYS A N 1
ATOM 639 C CA . LYS A 1 85 ? -10.469 4.633 6.771 1.00 88.69 85 LYS A CA 1
ATOM 640 C C . LYS A 1 85 ? -11.007 3.855 7.969 1.00 88.69 85 LYS A C 1
ATOM 642 O O . LYS A 1 85 ? -12.034 4.253 8.506 1.00 88.69 85 LYS A O 1
ATOM 647 N N . VAL A 1 86 ? -10.291 2.840 8.457 1.00 87.00 86 VAL A N 1
ATOM 648 C CA . VAL A 1 86 ? -10.678 2.091 9.667 1.00 87.00 86 VAL A CA 1
ATOM 649 C C . VAL A 1 86 ? -10.741 3.023 10.873 1.00 87.00 86 VAL A C 1
ATOM 651 O O . VAL A 1 86 ? -11.733 3.054 11.590 1.00 87.00 86 VAL A O 1
ATOM 654 N N . THR A 1 87 ? -9.727 3.862 11.080 1.00 84.12 87 THR A N 1
ATOM 655 C CA . THR A 1 87 ? -9.712 4.803 12.212 1.00 84.12 87 THR A CA 1
ATOM 656 C C . THR A 1 87 ? -10.911 5.760 12.191 1.00 84.12 87 THR A C 1
ATOM 658 O O . THR A 1 87 ? -11.462 6.060 13.250 1.00 84.12 87 THR A O 1
ATOM 661 N N . LYS A 1 88 ? -11.361 6.191 11.007 1.00 87.69 88 LYS A N 1
ATOM 662 C CA . LYS A 1 88 ? -12.505 7.104 10.831 1.00 87.69 88 LYS A CA 1
ATOM 663 C C . LYS A 1 88 ? -13.865 6.402 10.744 1.00 87.69 88 LYS A C 1
ATOM 665 O O . LYS A 1 88 ? -14.889 7.061 10.895 1.00 87.69 88 LYS A O 1
ATOM 670 N N . ALA A 1 89 ? -13.891 5.094 10.502 1.00 88.50 89 ALA A N 1
ATOM 671 C CA . ALA A 1 89 ? -15.129 4.338 10.385 1.00 88.50 89 ALA A CA 1
ATOM 672 C C . ALA A 1 89 ? -15.896 4.316 11.715 1.00 88.50 89 ALA A C 1
ATOM 674 O O . ALA A 1 89 ? -15.303 4.251 12.805 1.00 88.50 89 ALA A O 1
ATOM 675 N N . LYS A 1 90 ? -17.226 4.374 11.592 1.00 88.31 90 LYS A N 1
ATOM 676 C CA . LYS A 1 90 ? -18.166 4.171 12.693 1.00 88.31 90 LYS A CA 1
ATOM 677 C C . LYS A 1 90 ? -18.334 2.670 12.895 1.00 88.31 90 LYS A C 1
ATOM 679 O O . LYS A 1 90 ? -18.670 1.958 11.956 1.00 88.31 90 LYS A O 1
ATOM 684 N N . PHE A 1 91 ? -18.096 2.221 14.116 1.00 88.00 91 PHE A N 1
ATOM 685 C CA . PHE A 1 91 ? -18.274 0.836 14.534 1.00 88.00 91 PHE A CA 1
ATOM 686 C C . PHE A 1 91 ? -19.292 0.784 15.670 1.00 88.00 91 PHE A C 1
ATOM 688 O O . PHE A 1 91 ? -19.563 1.817 16.292 1.00 88.00 91 PHE A O 1
ATOM 695 N N . SER A 1 92 ? -19.858 -0.394 15.938 1.00 87.69 92 SER A N 1
ATOM 696 C CA . SER A 1 92 ? -20.717 -0.576 17.109 1.00 87.69 92 SER A CA 1
ATOM 697 C C . SER A 1 92 ? -19.929 -0.299 18.393 1.00 87.69 92 SER A C 1
ATOM 699 O O . SER A 1 92 ? -18.707 -0.474 18.441 1.00 87.69 92 SER A O 1
ATOM 701 N N . ALA A 1 93 ? -20.630 0.154 19.436 1.00 79.19 93 ALA A N 1
ATOM 702 C CA . ALA A 1 93 ? -20.013 0.501 20.716 1.00 79.19 93 ALA A CA 1
ATOM 703 C C . ALA A 1 93 ? -19.231 -0.678 21.323 1.00 79.19 93 ALA A C 1
ATOM 705 O O . ALA A 1 93 ? -18.169 -0.473 21.910 1.00 79.19 93 ALA A O 1
ATOM 706 N N . ASP A 1 94 ? -19.721 -1.896 21.091 1.00 85.44 94 ASP A N 1
ATOM 707 C CA . ASP A 1 94 ? -19.192 -3.129 21.672 1.00 85.44 94 ASP A CA 1
ATOM 708 C C . ASP A 1 94 ? -18.147 -3.829 20.794 1.00 85.44 94 ASP 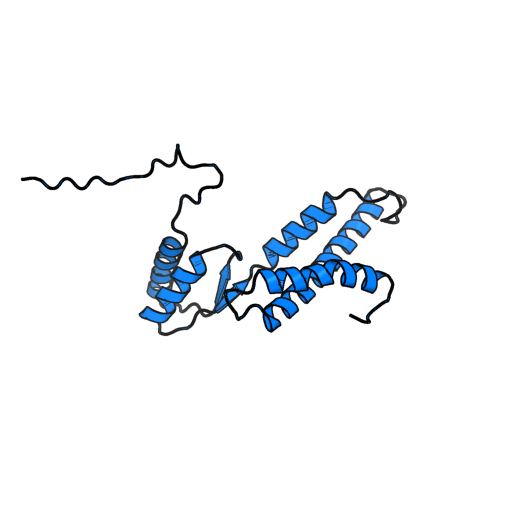A C 1
ATOM 710 O O . ASP A 1 94 ? -17.566 -4.829 21.208 1.00 85.44 94 ASP A O 1
ATOM 714 N N . MET A 1 95 ? -17.862 -3.316 19.589 1.00 88.56 95 MET A N 1
ATOM 715 C CA . MET A 1 95 ? -16.899 -3.956 18.683 1.00 88.56 95 MET A CA 1
ATOM 716 C C . MET A 1 95 ? -15.474 -3.970 19.245 1.00 88.56 95 MET A C 1
ATOM 718 O O . MET A 1 95 ? -14.725 -4.917 19.014 1.00 88.56 95 MET A O 1
ATOM 722 N N . PHE A 1 96 ? -15.076 -2.911 19.956 1.00 90.94 96 PHE A N 1
ATOM 723 C CA . PHE A 1 96 ? -13.736 -2.802 20.527 1.00 90.94 96 PHE A CA 1
ATOM 724 C C . PHE A 1 96 ? -13.813 -2.810 22.054 1.00 90.94 96 PHE A C 1
ATOM 726 O O . PHE A 1 96 ? -14.234 -1.807 22.639 1.00 90.94 96 PHE A O 1
ATOM 733 N N . PRO A 1 97 ? -13.378 -3.895 22.720 1.00 89.06 97 PRO A N 1
ATOM 734 C CA . PRO A 1 97 ? -13.408 -3.971 24.172 1.00 89.06 97 PRO A CA 1
ATOM 735 C C . PRO A 1 97 ? -12.473 -2.935 24.807 1.00 89.06 97 PRO A C 1
ATOM 737 O O . PRO A 1 97 ? -11.385 -2.643 24.306 1.00 89.06 97 PRO A O 1
ATOM 740 N N . GLY A 1 98 ? -12.889 -2.379 25.945 1.00 89.69 98 GLY A N 1
ATOM 741 C CA . GLY A 1 98 ? -12.061 -1.469 26.735 1.00 89.69 98 GLY A CA 1
ATOM 742 C C . GLY A 1 98 ? -12.867 -0.515 27.611 1.00 89.69 98 GLY A C 1
ATOM 743 O O . GLY A 1 98 ? -13.791 0.156 27.146 1.00 89.69 98 GLY A O 1
ATOM 744 N N . LYS A 1 99 ? -12.462 -0.400 28.883 1.00 89.44 99 LYS A N 1
ATOM 745 C CA . LYS A 1 99 ? -13.103 0.498 29.861 1.00 89.44 99 LYS A CA 1
ATOM 746 C C . LYS A 1 99 ? -12.921 1.979 29.503 1.00 89.44 99 LYS A C 1
ATOM 748 O O . LYS A 1 99 ? -13.814 2.784 29.731 1.00 89.44 99 LYS A O 1
ATOM 753 N N . THR A 1 100 ? -11.787 2.338 28.899 1.00 92.44 100 THR A N 1
ATOM 754 C CA . THR A 1 100 ? -11.462 3.718 28.505 1.00 92.44 100 THR A CA 1
ATOM 755 C C . THR A 1 100 ? -11.457 3.884 26.988 1.00 92.44 100 THR A C 1
ATOM 757 O O . THR A 1 100 ? -11.233 2.927 26.244 1.00 92.44 100 THR A O 1
ATOM 760 N N . SER A 1 101 ? -11.653 5.117 26.513 1.00 88.12 101 SER A N 1
ATOM 761 C CA . SER A 1 101 ? -11.519 5.456 25.088 1.00 88.12 101 SER A CA 1
ATOM 762 C C . SER A 1 101 ? -10.129 5.109 24.546 1.00 88.12 101 SER A C 1
ATOM 764 O O . SER A 1 101 ? -10.018 4.591 23.439 1.00 88.12 101 SER A O 1
ATOM 766 N N . ILE A 1 102 ? -9.081 5.315 25.349 1.00 91.56 102 ILE A N 1
ATOM 767 C CA . ILE A 1 102 ? -7.695 4.963 25.014 1.00 91.56 102 ILE A CA 1
ATOM 768 C C . ILE A 1 102 ? -7.559 3.452 24.787 1.00 91.56 102 ILE A C 1
ATOM 770 O O . ILE A 1 102 ? -7.001 3.036 23.772 1.00 91.56 102 ILE A O 1
ATOM 774 N N . ALA A 1 103 ? -8.106 2.626 25.687 1.00 91.19 103 ALA A N 1
ATOM 775 C CA . ALA A 1 103 ? -8.066 1.172 25.547 1.00 91.19 103 ALA A CA 1
ATOM 776 C C . ALA A 1 103 ? -8.803 0.707 24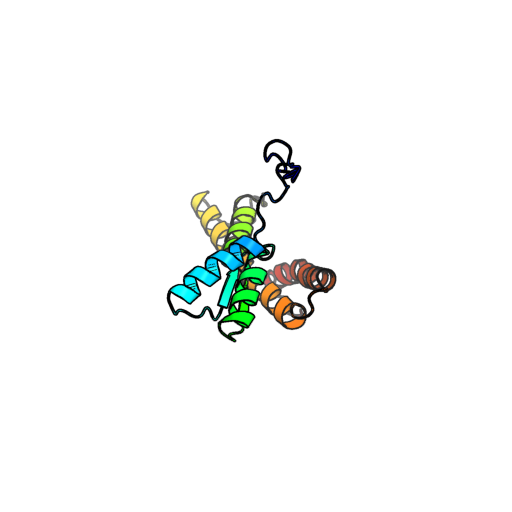.280 1.00 91.19 103 ALA A C 1
ATOM 778 O O . ALA A 1 103 ? -8.237 -0.048 23.490 1.00 91.19 103 ALA A O 1
ATOM 779 N N . ARG A 1 104 ? -10.009 1.234 24.024 1.00 90.56 104 ARG A N 1
ATOM 780 C CA . ARG A 1 104 ? -10.770 0.913 22.803 1.00 90.56 104 ARG A CA 1
ATOM 781 C C . ARG A 1 104 ? -10.035 1.346 21.533 1.00 90.56 104 ARG A C 1
ATOM 783 O O . ARG A 1 104 ? -9.952 0.580 20.577 1.00 90.56 104 ARG A O 1
ATOM 790 N N . ASN A 1 105 ? -9.435 2.537 21.529 1.00 89.62 105 ASN A N 1
ATOM 791 C CA . ASN A 1 105 ? -8.649 3.041 20.398 1.00 89.62 105 ASN A CA 1
ATOM 792 C C . ASN A 1 105 ? -7.378 2.218 20.144 1.00 89.62 105 ASN A C 1
ATOM 794 O O . ASN A 1 105 ? -6.986 2.038 18.987 1.00 89.62 105 ASN A O 1
ATOM 798 N N . ARG A 1 106 ? -6.750 1.678 21.195 1.00 91.38 106 ARG A N 1
ATOM 799 C CA . ARG A 1 106 ? -5.622 0.748 21.056 1.00 91.38 106 ARG A CA 1
ATOM 800 C C . ARG A 1 106 ? -6.055 -0.528 20.337 1.00 91.38 106 ARG A C 1
ATOM 802 O O . ARG A 1 106 ? -5.408 -0.907 19.365 1.00 91.38 106 ARG A O 1
ATOM 809 N N . VAL A 1 107 ? -7.167 -1.139 20.751 1.00 91.94 107 VAL A N 1
ATOM 810 C CA . VAL A 1 107 ? -7.707 -2.338 20.084 1.00 91.94 107 VAL A CA 1
ATOM 811 C C . VAL A 1 107 ? -8.116 -2.029 18.642 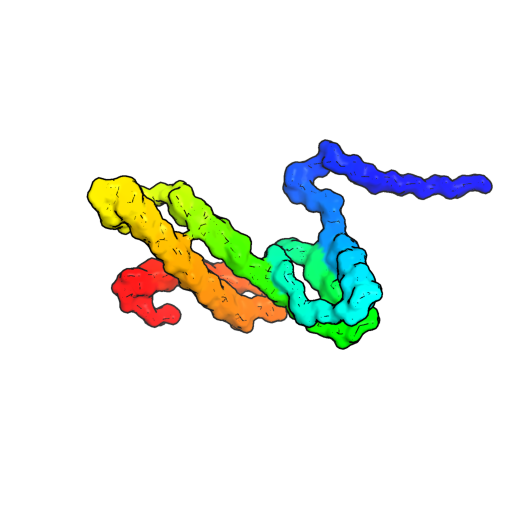1.00 91.94 107 VAL A C 1
ATOM 813 O O . VAL A 1 107 ? -7.741 -2.764 17.733 1.00 91.94 107 VAL A O 1
ATOM 816 N N . LYS A 1 108 ? -8.776 -0.889 18.399 1.00 91.19 108 LYS A N 1
ATOM 817 C CA . LYS A 1 108 ? -9.110 -0.411 17.047 1.00 91.19 108 LYS A CA 1
ATOM 818 C C . LYS A 1 108 ? -7.875 -0.269 16.152 1.00 91.19 108 LYS A C 1
ATOM 820 O O . LYS A 1 108 ? -7.923 -0.614 14.976 1.00 91.19 108 LYS A O 1
ATOM 825 N N . THR A 1 109 ? -6.766 0.226 16.699 1.00 90.06 109 THR A N 1
ATOM 826 C CA . THR A 1 109 ? -5.501 0.373 15.962 1.00 90.06 109 THR A CA 1
ATOM 827 C C . THR A 1 109 ? -4.885 -0.982 15.622 1.00 90.06 109 THR A C 1
ATOM 829 O O . THR A 1 109 ? -4.410 -1.165 14.504 1.00 90.06 109 THR A O 1
ATOM 832 N N . ILE A 1 110 ? -4.920 -1.937 16.556 1.00 90.94 110 ILE A N 1
ATOM 833 C CA . ILE A 1 110 ? -4.457 -3.312 16.317 1.00 90.94 110 ILE A CA 1
ATOM 834 C C . ILE A 1 110 ? -5.294 -3.959 15.210 1.00 90.94 110 ILE A C 1
ATOM 836 O O . ILE A 1 110 ? -4.729 -4.462 14.243 1.00 90.94 110 ILE A O 1
ATOM 840 N N . PHE A 1 111 ? -6.623 -3.854 15.299 1.00 90.94 111 PHE A N 1
ATOM 841 C CA . PHE A 1 111 ? -7.538 -4.329 14.263 1.00 90.94 111 PHE A CA 1
ATOM 842 C C . PHE A 1 111 ? -7.242 -3.695 12.897 1.00 90.94 111 PHE A C 1
ATOM 844 O O . PHE A 1 111 ? -7.163 -4.397 11.896 1.00 90.94 111 PHE A O 1
ATOM 851 N N . ALA A 1 112 ? -7.017 -2.378 12.847 1.00 90.00 112 ALA A N 1
ATOM 852 C CA . ALA A 1 112 ? -6.683 -1.693 11.602 1.00 90.00 112 ALA A CA 1
ATOM 853 C C . ALA A 1 112 ? -5.392 -2.231 10.967 1.00 90.00 112 ALA A C 1
ATOM 855 O O . ALA A 1 112 ? -5.341 -2.405 9.753 1.00 90.00 112 ALA A O 1
ATOM 856 N N . ASN A 1 113 ? -4.362 -2.499 11.773 1.00 89.12 113 ASN A N 1
ATOM 857 C CA . ASN A 1 113 ? -3.098 -3.042 11.278 1.00 89.12 113 ASN A CA 1
ATOM 858 C C . ASN A 1 113 ? -3.255 -4.482 10.770 1.00 89.12 113 ASN A C 1
ATOM 860 O O . ASN A 1 113 ? -2.748 -4.798 9.697 1.00 89.12 113 ASN A O 1
ATOM 864 N N . ASP A 1 114 ? -3.976 -5.332 11.503 1.00 90.44 114 ASP A N 1
ATOM 865 C CA . ASP A 1 114 ? -4.250 -6.716 11.095 1.00 90.44 114 ASP A CA 1
ATOM 866 C C . ASP A 1 114 ? -5.074 -6.769 9.796 1.00 90.44 114 ASP A C 1
ATOM 868 O O . ASP A 1 114 ? -4.697 -7.453 8.844 1.00 90.44 114 ASP A O 1
ATOM 872 N N . LEU A 1 115 ? -6.134 -5.959 9.697 1.00 88.81 115 LEU A N 1
ATOM 873 C CA . LEU A 1 115 ? -6.958 -5.868 8.492 1.00 88.81 115 LEU A CA 1
ATOM 874 C C . LEU A 1 115 ? -6.133 -5.457 7.266 1.00 88.81 115 LEU A C 1
ATOM 876 O O . LEU A 1 115 ? -6.299 -6.019 6.185 1.00 88.81 115 LEU A O 1
ATOM 880 N N . VAL A 1 116 ? -5.225 -4.493 7.430 1.00 88.44 116 VAL A N 1
ATOM 881 C CA . VAL A 1 116 ? -4.325 -4.061 6.356 1.00 88.44 116 VAL A CA 1
ATOM 882 C C . VAL A 1 116 ? -3.398 -5.187 5.910 1.00 88.44 116 VAL A C 1
ATOM 884 O O . VAL A 1 116 ? -3.233 -5.389 4.709 1.00 88.44 116 VAL A O 1
ATOM 887 N N . GLN A 1 117 ? -2.802 -5.927 6.847 1.00 86.25 117 GLN A N 1
ATOM 888 C CA . GLN A 1 117 ? -1.920 -7.045 6.508 1.00 86.25 117 GLN A CA 1
ATOM 889 C C . GLN A 1 117 ? -2.663 -8.114 5.701 1.00 86.25 117 GLN A C 1
ATOM 891 O O . GLN A 1 117 ? -2.161 -8.563 4.671 1.00 86.25 117 GLN A O 1
ATOM 896 N N . ARG A 1 118 ? -3.890 -8.453 6.108 1.00 87.69 118 ARG A N 1
ATOM 897 C CA . ARG A 1 118 ? -4.747 -9.414 5.397 1.00 87.69 118 ARG A CA 1
ATOM 898 C C . ARG A 1 118 ? -5.132 -8.924 4.004 1.00 87.69 118 ARG A C 1
ATOM 900 O O . ARG A 1 118 ? -5.001 -9.671 3.040 1.00 87.69 118 ARG A O 1
ATOM 907 N N . LEU A 1 119 ? -5.542 -7.661 3.877 1.00 86.06 119 LEU A N 1
ATOM 908 C CA . LEU A 1 119 ? -5.867 -7.061 2.579 1.00 86.06 119 LEU A CA 1
ATOM 909 C C . LEU A 1 119 ? -4.659 -7.039 1.638 1.00 86.06 119 LEU A C 1
ATOM 911 O O . LEU A 1 119 ? -4.806 -7.351 0.460 1.00 86.06 119 LEU A O 1
ATOM 915 N N . ASN A 1 120 ? -3.468 -6.714 2.147 1.00 84.25 120 ASN A N 1
ATOM 916 C CA . ASN A 1 120 ? -2.239 -6.733 1.356 1.00 84.25 120 ASN A CA 1
ATOM 917 C C . ASN A 1 120 ? -1.870 -8.152 0.906 1.00 84.25 120 ASN A C 1
ATOM 919 O O . ASN A 1 120 ? -1.440 -8.321 -0.232 1.00 84.25 120 ASN A O 1
ATOM 923 N N . ALA A 1 121 ? -2.056 -9.163 1.759 1.00 85.00 121 ALA A N 1
ATOM 924 C CA . ALA A 1 121 ? -1.813 -10.558 1.398 1.00 85.00 121 ALA A CA 1
ATOM 925 C C . ALA A 1 121 ? -2.756 -11.021 0.275 1.00 85.00 121 ALA A C 1
ATOM 927 O O . ALA A 1 121 ? -2.302 -11.544 -0.742 1.00 85.00 121 ALA A O 1
ATOM 928 N N . GLU A 1 122 ? -4.056 -10.759 0.415 1.00 84.56 122 GLU A N 1
ATOM 929 C CA . GLU A 1 122 ? -5.066 -11.118 -0.586 1.00 84.56 122 GLU A CA 1
ATOM 930 C C . GLU A 1 122 ? -4.849 -10.383 -1.912 1.00 84.56 122 GLU A C 1
ATOM 932 O O . GLU A 1 122 ? -4.825 -10.997 -2.979 1.00 84.56 122 GLU A O 1
ATOM 937 N N . TYR A 1 123 ? -4.587 -9.078 -1.852 1.00 81.31 123 TYR A N 1
ATOM 938 C CA . TYR A 1 123 ? -4.271 -8.280 -3.033 1.00 81.31 123 TYR A CA 1
ATOM 939 C C . TYR A 1 123 ? -2.944 -8.695 -3.691 1.00 81.31 123 TYR A C 1
ATOM 941 O O . TYR A 1 123 ? -2.822 -8.683 -4.919 1.00 81.31 123 TYR A O 1
ATOM 949 N N . GLY A 1 124 ? -1.946 -9.081 -2.891 1.00 80.00 124 GLY A N 1
ATOM 950 C CA . GLY A 1 124 ? -0.680 -9.646 -3.352 1.00 80.00 124 GLY A CA 1
ATOM 951 C C . GLY A 1 124 ? -0.906 -10.909 -4.178 1.00 80.00 124 GLY A C 1
ATOM 952 O O . GLY A 1 124 ? -0.542 -10.941 -5.353 1.00 80.00 124 GLY A O 1
ATOM 953 N N . ARG A 1 125 ? -1.617 -11.889 -3.608 1.00 81.12 125 ARG A N 1
ATOM 954 C CA . ARG A 1 125 ? -1.959 -13.159 -4.274 1.00 81.12 125 ARG A CA 1
ATOM 955 C C . ARG A 1 125 ? -2.824 -12.957 -5.516 1.00 81.12 125 ARG A C 1
ATOM 957 O O . ARG A 1 125 ? -2.576 -13.572 -6.554 1.00 81.12 125 ARG A O 1
ATOM 964 N N . ALA A 1 126 ? -3.831 -12.086 -5.438 1.00 79.88 126 ALA A N 1
ATOM 965 C CA . ALA A 1 126 ? -4.683 -11.763 -6.578 1.00 79.88 126 ALA A CA 1
ATOM 966 C C . ALA A 1 126 ? -3.860 -11.166 -7.728 1.00 79.88 126 ALA A C 1
ATOM 968 O O . ALA A 1 126 ? -4.052 -11.518 -8.890 1.00 79.88 126 ALA A O 1
ATOM 969 N N . PHE A 1 127 ? -2.890 -10.310 -7.415 1.00 76.75 127 PHE A N 1
ATOM 970 C CA . PHE A 1 127 ? -2.012 -9.719 -8.415 1.00 76.75 127 PHE A CA 1
ATOM 971 C C . PHE A 1 127 ? -0.989 -10.688 -8.996 1.00 76.75 127 PHE A C 1
ATOM 973 O O . PHE A 1 127 ? -0.765 -10.646 -10.200 1.00 76.75 127 PHE A O 1
ATOM 980 N N . GLU A 1 128 ? -0.407 -11.585 -8.208 1.00 77.81 128 GLU A N 1
ATOM 981 C CA . GLU A 1 128 ? 0.448 -12.650 -8.750 1.00 77.81 128 GLU A CA 1
ATOM 982 C C . GLU A 1 128 ? -0.321 -13.520 -9.752 1.00 77.81 128 GLU A C 1
ATOM 984 O O . GLU A 1 128 ? 0.191 -13.858 -10.817 1.00 77.81 128 GLU A O 1
ATOM 989 N N . LYS A 1 129 ? -1.588 -13.822 -9.446 1.00 75.12 129 LYS A N 1
ATOM 990 C CA . LYS A 1 129 ? -2.438 -14.685 -10.272 1.00 75.12 129 LYS A CA 1
ATOM 991 C C . LYS A 1 129 ? -3.029 -13.988 -11.505 1.00 75.12 129 LYS A C 1
ATOM 993 O O . LYS A 1 129 ? -3.249 -14.637 -12.523 1.00 75.12 129 LYS A O 1
ATOM 998 N N . ILE A 1 130 ? -3.345 -12.695 -11.406 1.00 73.62 130 ILE A N 1
ATOM 999 C CA . ILE A 1 130 ? -4.155 -11.958 -12.400 1.00 73.62 130 ILE A CA 1
ATOM 1000 C C . ILE A 1 130 ? -3.386 -10.771 -13.004 1.00 73.62 130 ILE A C 1
ATOM 1002 O O . ILE A 1 130 ? -3.558 -10.437 -14.176 1.00 73.62 130 ILE A O 1
ATOM 1006 N N . GLY A 1 131 ? -2.543 -10.117 -12.206 1.00 60.19 131 GLY A N 1
ATOM 1007 C CA . GLY A 1 131 ? -1.967 -8.792 -12.456 1.00 60.19 131 GLY A CA 1
ATOM 1008 C C . GLY A 1 131 ? -0.968 -8.707 -13.608 1.00 60.19 131 GLY A C 1
ATOM 1009 O O . GLY A 1 131 ? -0.713 -7.610 -14.098 1.00 60.19 131 GLY A O 1
ATOM 1010 N N . MET A 1 132 ? -0.452 -9.834 -14.109 1.00 56.81 132 MET A N 1
ATOM 1011 C CA . MET A 1 132 ? 0.414 -9.831 -15.297 1.00 56.81 132 MET A CA 1
ATOM 1012 C C . MET A 1 132 ? -0.339 -9.544 -16.604 1.00 56.81 132 MET A C 1
ATOM 1014 O O . MET A 1 132 ? 0.268 -9.138 -17.596 1.00 56.81 132 MET A O 1
ATOM 1018 N N . LEU A 1 133 ? -1.665 -9.690 -16.619 1.00 53.81 133 LEU A N 1
ATOM 1019 C CA . LEU A 1 133 ? -2.493 -9.387 -17.780 1.00 53.81 133 LEU A CA 1
ATOM 1020 C C . LEU A 1 133 ? -3.069 -7.974 -17.617 1.00 53.81 133 LEU A C 1
ATOM 1022 O O . LEU A 1 133 ? -4.085 -7.791 -16.947 1.00 53.81 133 LEU A O 1
ATOM 1026 N N . LYS A 1 134 ? -2.431 -6.983 -18.265 1.00 51.94 134 LYS A N 1
ATOM 1027 C CA . LYS A 1 134 ? -2.731 -5.524 -18.294 1.00 51.94 134 LYS A CA 1
ATOM 1028 C C . LYS A 1 134 ? -4.208 -5.104 -18.533 1.00 51.94 134 LYS A C 1
ATOM 1030 O O . LYS A 1 134 ? -4.483 -3.917 -18.662 1.00 51.94 134 LYS A O 1
ATOM 1035 N N . LYS A 1 135 ? -5.169 -6.030 -18.616 1.00 52.41 135 LYS A N 1
ATOM 1036 C CA . LYS A 1 135 ? -6.591 -5.788 -18.928 1.00 52.41 135 LYS A CA 1
ATOM 1037 C C . LYS A 1 135 ? -7.595 -6.409 -17.949 1.00 52.41 135 LYS A C 1
ATOM 1039 O O . LYS A 1 135 ? -8.793 -6.335 -18.190 1.00 52.41 135 LYS A O 1
ATOM 1044 N N . CYS A 1 136 ? -7.157 -7.022 -16.852 1.00 59.44 136 CYS A N 1
ATOM 1045 C CA . CYS A 1 136 ? -8.055 -7.778 -15.973 1.00 59.44 136 CYS A CA 1
ATOM 1046 C C . CYS A 1 136 ? -8.462 -7.039 -14.684 1.00 59.44 136 CYS A C 1
ATOM 1048 O O . CYS A 1 136 ? -8.633 -7.670 -13.643 1.00 59.44 136 CYS A O 1
ATOM 1050 N N . THR A 1 137 ? -8.686 -5.719 -14.736 1.00 64.19 137 THR A N 1
ATOM 1051 C CA . THR A 1 137 ? -9.237 -4.948 -13.597 1.00 64.19 137 THR A CA 1
ATOM 1052 C C . THR A 1 137 ? -10.550 -5.544 -13.086 1.00 64.19 137 THR A C 1
ATOM 1054 O O . THR A 1 137 ? -10.754 -5.641 -11.881 1.00 64.19 137 THR A O 1
ATOM 1057 N N . CYS A 1 138 ? -11.397 -6.060 -13.981 1.00 70.12 138 CYS A N 1
ATOM 1058 C CA . CYS A 1 138 ? -12.624 -6.769 -13.616 1.00 70.12 138 CYS A CA 1
ATOM 1059 C C . CYS A 1 138 ? -12.369 -8.100 -12.886 1.00 70.12 138 CYS A C 1
ATOM 1061 O O . CYS A 1 138 ? -13.123 -8.468 -11.990 1.00 70.12 138 CYS A O 1
ATOM 1063 N N . ALA A 1 139 ? -11.323 -8.846 -13.254 1.00 73.12 139 ALA A N 1
ATOM 1064 C CA . ALA A 1 139 ? -10.985 -10.102 -12.586 1.00 73.12 139 ALA A CA 1
ATOM 1065 C C . ALA A 1 139 ? -10.314 -9.844 -11.231 1.00 73.12 139 ALA A C 1
ATOM 1067 O O . ALA A 1 139 ? -10.591 -10.565 -10.276 1.00 73.12 139 ALA A O 1
ATOM 1068 N N . MET A 1 140 ? -9.510 -8.781 -11.136 1.00 76.94 140 MET A N 1
ATOM 1069 C CA . MET A 1 140 ? -8.982 -8.279 -9.870 1.00 76.94 140 MET A CA 1
ATOM 1070 C C . MET A 1 140 ? -10.120 -7.862 -8.936 1.00 76.94 140 MET A C 1
ATOM 1072 O O . MET A 1 140 ? -10.158 -8.319 -7.800 1.00 76.94 140 MET A O 1
ATOM 1076 N N . GLY A 1 141 ? -11.087 -7.084 -9.438 1.00 75.50 141 GLY A N 1
ATOM 1077 C CA . GLY A 1 141 ? -12.289 -6.693 -8.698 1.00 75.50 141 GLY A CA 1
ATOM 1078 C C . GLY A 1 141 ? -13.025 -7.906 -8.134 1.00 75.50 141 GLY A C 1
ATOM 1079 O O . GLY A 1 141 ? -13.160 -8.019 -6.924 1.00 75.50 141 GLY A O 1
ATOM 1080 N N . ARG A 1 142 ? -13.345 -8.895 -8.980 1.00 80.94 142 ARG A N 1
ATOM 1081 C CA . ARG A 1 142 ? -13.985 -10.150 -8.537 1.00 80.94 142 ARG A CA 1
ATOM 1082 C C . ARG A 1 142 ? -13.172 -10.930 -7.500 1.00 80.94 142 ARG A C 1
ATOM 1084 O O . ARG A 1 142 ? -13.755 -11.615 -6.664 1.00 80.94 142 ARG A O 1
ATOM 1091 N N . SER A 1 143 ? -11.841 -10.887 -7.572 1.00 79.00 143 SER A N 1
ATOM 1092 C CA . SER A 1 143 ? -10.982 -11.526 -6.569 1.00 79.00 143 SER A CA 1
ATOM 1093 C C . SER A 1 143 ? -11.070 -10.797 -5.230 1.00 79.00 143 SER A C 1
ATOM 1095 O O . SER A 1 143 ? -11.234 -11.439 -4.198 1.00 79.00 143 SER A O 1
ATOM 1097 N N . MET A 1 144 ? -11.028 -9.464 -5.254 1.00 83.56 144 MET A N 1
ATOM 1098 C CA . MET A 1 144 ? -11.142 -8.632 -4.055 1.00 83.56 144 MET A CA 1
ATOM 1099 C C . MET A 1 144 ? -12.559 -8.639 -3.463 1.00 83.56 144 MET A C 1
ATOM 1101 O O . MET A 1 144 ? -12.712 -8.529 -2.249 1.00 83.56 144 MET A O 1
ATOM 1105 N N . ASP A 1 145 ? -13.598 -8.854 -4.274 1.00 84.12 145 ASP A N 1
ATOM 1106 C CA . ASP A 1 145 ? -14.969 -9.030 -3.780 1.00 84.12 145 ASP A CA 1
ATOM 1107 C C . ASP A 1 145 ? -15.079 -10.255 -2.866 1.00 84.12 145 ASP A C 1
ATOM 1109 O O . ASP A 1 145 ? -15.734 -10.210 -1.824 1.00 84.12 145 ASP A O 1
ATOM 1113 N N . LYS A 1 146 ? -14.369 -11.341 -3.200 1.00 82.50 146 LYS A N 1
ATOM 1114 C CA . LYS A 1 146 ? -14.286 -12.526 -2.335 1.00 82.50 146 LYS A CA 1
ATOM 1115 C C . LYS A 1 146 ? -13.541 -12.232 -1.039 1.00 82.50 146 LYS A C 1
ATOM 1117 O O . LYS A 1 146 ? -13.926 -12.746 0.007 1.00 82.50 146 LYS A O 1
ATOM 1122 N N . THR A 1 147 ? -12.530 -11.365 -1.075 1.00 85.31 147 THR A N 1
ATOM 1123 C CA . THR A 1 147 ? -11.800 -10.927 0.122 1.00 85.31 147 THR A CA 1
ATOM 1124 C C . THR A 1 147 ? -12.724 -10.269 1.151 1.00 85.31 147 THR A C 1
ATOM 1126 O O . THR A 1 147 ? -12.540 -10.477 2.352 1.00 85.31 147 THR A O 1
ATOM 1129 N N . MET A 1 148 ? -13.767 -9.552 0.709 1.00 83.50 148 MET A N 1
ATOM 1130 C CA . MET A 1 148 ? -14.770 -8.971 1.615 1.00 83.50 148 MET A CA 1
ATOM 1131 C C . MET A 1 148 ? -15.537 -10.026 2.425 1.00 83.50 148 MET A C 1
ATOM 1133 O O . MET A 1 148 ? -15.995 -9.719 3.520 1.00 83.50 148 MET A O 1
ATOM 1137 N N . GLN A 1 149 ? -15.665 -11.254 1.916 1.00 83.12 149 GLN A N 1
ATOM 1138 C CA . GLN A 1 149 ? -16.312 -12.375 2.611 1.00 83.12 149 GLN A CA 1
ATOM 1139 C C . GLN A 1 149 ? -15.299 -13.246 3.366 1.00 83.12 149 GLN A C 1
ATOM 1141 O O . GLN A 1 149 ? -15.562 -13.686 4.489 1.00 83.12 149 GLN A O 1
ATOM 1146 N N . ALA A 1 150 ? -14.120 -13.459 2.780 1.00 84.69 150 ALA A N 1
ATOM 1147 C CA . ALA A 1 150 ? -13.074 -14.304 3.343 1.00 84.69 150 ALA A CA 1
ATOM 1148 C C . ALA A 1 150 ? -12.463 -13.711 4.622 1.00 84.69 150 ALA A C 1
ATOM 1150 O O . ALA A 1 150 ? -12.230 -14.441 5.582 1.00 84.69 150 ALA A O 1
ATOM 1151 N N . ILE A 1 151 ? -12.245 -12.389 4.685 1.00 86.69 151 ILE A N 1
ATOM 1152 C CA . ILE A 1 151 ? -11.655 -11.751 5.874 1.00 86.69 151 ILE A CA 1
ATOM 1153 C C . ILE A 1 151 ? -12.567 -11.888 7.109 1.00 86.69 151 ILE A C 1
ATOM 1155 O O . ILE A 1 151 ? -12.078 -12.366 8.136 1.00 86.69 151 ILE A O 1
ATOM 1159 N N . PRO A 1 152 ? -13.871 -11.540 7.055 1.00 87.25 152 PRO A N 1
ATOM 1160 C CA . PRO A 1 152 ? -14.788 -11.798 8.165 1.00 87.25 152 PRO A CA 1
ATOM 1161 C C . PRO A 1 152 ? -14.868 -13.278 8.547 1.00 87.25 152 PRO A C 1
ATOM 1163 O O . PRO A 1 152 ? -14.824 -13.595 9.733 1.00 87.25 152 PRO A O 1
ATOM 1166 N N . SER A 1 153 ? -14.919 -14.177 7.556 1.00 85.56 153 SER A N 1
ATOM 1167 C CA . SER A 1 153 ? -14.931 -15.629 7.789 1.00 85.56 153 SER A CA 1
ATOM 1168 C C . SER A 1 153 ? -13.686 -16.084 8.557 1.00 85.56 153 SER A C 1
ATOM 1170 O O . SER A 1 153 ? -13.773 -16.827 9.531 1.00 85.56 153 SER A O 1
ATOM 1172 N N . CYS A 1 154 ? -12.523 -15.536 8.209 1.00 86.56 154 CYS A N 1
ATOM 1173 C CA . CYS A 1 154 ? -11.285 -15.834 8.907 1.00 86.56 154 CYS A CA 1
ATOM 1174 C C . CYS A 1 154 ? -11.292 -15.349 10.367 1.00 86.56 154 CYS A C 1
ATOM 1176 O O . CYS A 1 154 ? -10.707 -16.017 11.219 1.00 86.56 154 CYS A O 1
ATOM 1178 N N . TYR A 1 155 ? -11.937 -14.218 10.682 1.00 86.38 155 TYR A N 1
ATOM 1179 C CA . TYR A 1 155 ? -12.057 -13.742 12.069 1.00 86.38 155 TYR A CA 1
ATOM 1180 C C . TYR A 1 155 ? -12.938 -14.643 12.940 1.00 86.38 155 TYR A C 1
ATOM 1182 O O . TYR A 1 155 ? -12.744 -14.676 14.153 1.00 86.38 155 TYR A O 1
ATOM 1190 N N . VAL A 1 156 ? -13.870 -15.387 12.339 1.00 87.69 156 VAL A N 1
ATOM 1191 C CA . VAL A 1 156 ? -14.695 -16.382 13.046 1.00 87.69 156 VAL A CA 1
ATOM 1192 C C . VAL A 1 156 ? -14.087 -17.792 13.020 1.00 87.69 156 VAL A C 1
ATOM 1194 O O . VAL A 1 156 ? -14.716 -18.732 13.495 1.00 87.69 156 VAL A O 1
ATOM 1197 N N . GLY A 1 157 ? -12.863 -17.945 12.497 1.00 84.75 157 GLY A N 1
ATOM 1198 C CA . GLY A 1 157 ? -12.141 -19.222 12.433 1.00 84.75 157 GLY A CA 1
ATOM 1199 C C . GLY A 1 157 ? -12.486 -20.105 11.229 1.00 84.75 157 GLY A C 1
ATOM 1200 O O . GLY A 1 157 ? -12.094 -21.269 11.195 1.00 84.75 157 GLY A O 1
ATOM 1201 N N . ASP A 1 158 ? -13.210 -19.583 10.236 1.00 85.81 158 ASP A N 1
ATOM 1202 C CA . ASP A 1 158 ? -13.494 -20.294 8.990 1.00 85.81 158 ASP A CA 1
ATOM 1203 C C . ASP A 1 158 ? -12.428 -19.985 7.928 1.00 85.81 158 ASP A C 1
ATOM 1205 O O . ASP A 1 158 ? -12.309 -18.859 7.438 1.00 85.81 158 ASP A O 1
ATOM 1209 N N . HIS A 1 159 ? -11.651 -21.009 7.568 1.00 82.50 159 HIS A N 1
ATOM 1210 C CA . HIS A 1 159 ? -10.505 -20.918 6.657 1.00 82.50 159 HIS A CA 1
ATOM 1211 C C . HIS A 1 159 ? -10.704 -21.686 5.341 1.00 82.50 159 HIS A C 1
ATOM 1213 O O . HIS A 1 159 ? -9.733 -22.046 4.684 1.00 82.50 159 HIS A O 1
ATOM 1219 N N . ARG A 1 160 ? -11.949 -21.974 4.946 1.00 76.94 160 ARG A N 1
ATOM 1220 C CA . ARG A 1 160 ? -12.263 -22.805 3.764 1.00 76.94 160 ARG A CA 1
ATOM 1221 C C . ARG A 1 160 ? -12.138 -22.085 2.402 1.00 76.94 160 ARG A C 1
ATOM 1223 O O . ARG A 1 160 ? -12.598 -22.639 1.405 1.00 76.94 160 ARG A O 1
ATOM 1230 N N . TYR A 1 161 ? -11.568 -20.877 2.357 1.00 62.19 161 TYR A N 1
ATOM 1231 C CA . TYR A 1 161 ? -11.535 -19.985 1.182 1.00 62.19 161 TYR A CA 1
ATOM 1232 C C . TYR A 1 161 ? -10.218 -20.021 0.398 1.00 62.19 161 TYR A C 1
ATOM 1234 O O . TYR A 1 161 ? -9.145 -20.153 1.028 1.00 62.19 161 TYR A O 1
#

Radius of gyration: 22.39 Å; chains: 1; bounding box: 47×59×73 Å

Secondary structure (DSSP, 8-state):
-----------GGGS-TTS--S-HHHHHHHHHHHHHHTT---SEEEE-TT-SHHHHHHHHHHHHS---PEEEE-HHHHHHHHHHHHHHS---TTSS--SSHHHHHHHHHHHHHHHHHHHHHHHHHHHHHHTTSTT-HHHHHHHHHHHHHHHHHHHTT----